Protein AF-A0A7V8WQ59-F1 (afdb_monomer)

Mean predicted aligned error: 7.69 Å

Foldseek 3Di:
DQDDDPPPDGDDLVQFAFDQDPVRQTFTADPPNRDTDPVPVDDPVVSVVSSVVNVVVVVVVVVVVVVD

Secondary structure (DSSP, 8-state):
-----SSS--S-GGGSEEEE-TTSPEEEE-TTT-PEE--TTS-HHHHHHHHHHHHHHHHHHHHHHTT-

Sequence (68 aa):
MREVCICGRYGDVEDRDPVPGPVGDIGLKCPNCDHIDDLGWLAAREQAAIWAEVRRRYEANAKLVLRT

Nearest PDB structures (foldseek):
  2ysf-assembly1_A  TM=4.843E-01  e=3.381E+00  Homo sapiens

Structure (mmCIF, N/CA/C/O backbone):
data_AF-A0A7V8WQ59-F1
#
_entry.id   AF-A0A7V8WQ59-F1
#
loop_
_atom_site.group_PDB
_atom_site.id
_atom_site.type_symbol
_atom_site.label_atom_id
_atom_site.label_alt_id
_atom_site.label_comp_id
_atom_site.label_asym_id
_atom_site.label_entity_id
_atom_site.label_seq_id
_atom_site.pdbx_PDB_ins_code
_atom_site.Cartn_x
_atom_site.Cartn_y
_atom_site.Cartn_z
_atom_site.occupancy
_atom_site.B_iso_or_equiv
_atom_site.auth_seq_id
_atom_site.auth_comp_id
_atom_site.auth_asym_id
_atom_site.auth_atom_id
_atom_site.pdbx_PDB_model_num
ATOM 1 N N . MET A 1 1 ? -14.528 5.698 -16.469 1.00 42.34 1 MET A N 1
ATOM 2 C CA . MET A 1 1 ? -14.753 4.240 -16.397 1.00 42.34 1 MET A CA 1
ATOM 3 C C . MET A 1 1 ? -13.692 3.689 -15.450 1.00 42.34 1 MET A C 1
ATOM 5 O O . MET A 1 1 ? -12.537 3.650 -15.844 1.00 42.34 1 MET A O 1
ATOM 9 N N . ARG A 1 2 ? -14.026 3.440 -14.173 1.00 57.22 2 ARG A N 1
ATOM 10 C CA . ARG A 1 2 ? -13.096 2.869 -13.175 1.00 57.22 2 ARG A CA 1
ATOM 11 C C . ARG A 1 2 ? -13.500 1.420 -12.926 1.00 57.22 2 ARG A C 1
ATOM 13 O O . ARG A 1 2 ? -14.226 1.133 -11.987 1.00 57.22 2 ARG A O 1
ATOM 20 N N . GLU A 1 3 ? -13.058 0.527 -13.794 1.00 54.81 3 GLU A N 1
ATOM 21 C CA . GLU A 1 3 ? -13.191 -0.919 -13.610 1.00 54.81 3 GLU A CA 1
ATOM 22 C C . GLU A 1 3 ? -11.843 -1.484 -14.094 1.00 54.81 3 GLU A C 1
ATOM 24 O O . GLU A 1 3 ? -11.431 -1.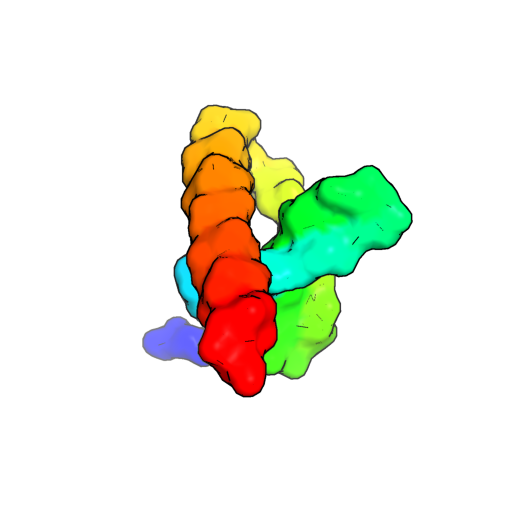164 -15.204 1.00 54.81 3 GLU A O 1
ATOM 29 N N . VAL A 1 4 ? -11.020 -2.175 -13.290 1.00 53.03 4 VAL A N 1
ATOM 30 C CA . VAL A 1 4 ? -11.361 -3.410 -12.561 1.00 53.03 4 VAL A CA 1
ATOM 31 C C . VAL A 1 4 ? -10.335 -3.798 -11.469 1.00 53.03 4 VAL A C 1
ATOM 33 O O . VAL A 1 4 ? -9.141 -3.529 -11.588 1.00 53.03 4 VAL A O 1
ATOM 36 N N . CYS A 1 5 ? -10.801 -4.535 -10.444 1.00 51.56 5 CYS A N 1
ATOM 37 C CA . CYS A 1 5 ? -9.978 -5.368 -9.542 1.00 51.56 5 CYS A CA 1
ATOM 38 C C . CYS A 1 5 ? -10.202 -6.849 -9.866 1.00 51.56 5 CYS A C 1
ATOM 40 O O . CYS A 1 5 ? -11.304 -7.359 -9.716 1.00 51.56 5 CYS A O 1
ATOM 42 N N . ILE A 1 6 ? -9.123 -7.525 -10.227 1.00 50.53 6 ILE A N 1
ATOM 43 C CA . ILE A 1 6 ? -8.712 -8.866 -9.777 1.00 50.53 6 ILE A CA 1
ATOM 44 C C . ILE A 1 6 ? -7.171 -8.793 -9.727 1.00 50.53 6 ILE A C 1
ATOM 46 O O . ILE A 1 6 ? -6.447 -9.521 -10.380 1.00 50.53 6 ILE A O 1
ATOM 50 N N . CYS A 1 7 ? -6.716 -7.740 -9.031 1.00 63.72 7 CYS A N 1
ATOM 51 C CA . CYS A 1 7 ? -5.382 -7.118 -8.945 1.00 63.72 7 CYS A CA 1
ATOM 52 C C . CYS A 1 7 ? -4.751 -6.457 -10.190 1.00 63.72 7 CYS A C 1
ATOM 54 O O . CYS A 1 7 ? -3.667 -5.892 -10.092 1.00 63.72 7 CYS A O 1
ATOM 56 N N . GLY A 1 8 ? -5.486 -6.298 -11.289 1.00 56.81 8 GLY A N 1
ATOM 57 C CA . GLY A 1 8 ? -5.122 -5.383 -12.390 1.00 56.81 8 GLY A CA 1
ATOM 58 C C . GLY A 1 8 ? -5.244 -3.871 -12.099 1.00 56.81 8 GLY A C 1
ATOM 59 O O . GLY A 1 8 ? -5.332 -3.093 -13.038 1.00 56.81 8 GLY A O 1
ATOM 60 N N . ARG A 1 9 ? -5.214 -3.468 -10.817 1.00 64.38 9 ARG A N 1
ATOM 61 C CA . ARG A 1 9 ? -5.139 -2.088 -10.282 1.00 64.38 9 ARG A CA 1
ATOM 62 C C . ARG A 1 9 ? -6.389 -1.211 -10.425 1.00 64.38 9 ARG A C 1
ATOM 64 O O . ARG A 1 9 ? -6.407 -0.212 -11.130 1.00 64.38 9 ARG A O 1
ATOM 71 N N . TYR A 1 10 ? -7.387 -1.558 -9.616 1.00 63.03 10 TYR A N 1
ATOM 72 C CA . TYR A 1 10 ? -8.570 -0.746 -9.337 1.00 63.03 10 TYR A CA 1
ATOM 73 C C . TYR A 1 10 ? -8.222 0.573 -8.633 1.00 63.03 10 TYR A C 1
ATOM 75 O O . TYR A 1 10 ? -7.455 0.567 -7.664 1.00 63.03 10 TYR A O 1
ATOM 83 N N . GLY A 1 11 ? -8.845 1.660 -9.099 1.00 65.19 11 GLY A N 1
ATOM 84 C CA . GLY A 1 11 ? -8.660 3.013 -8.569 1.00 65.19 11 GLY A CA 1
ATOM 85 C C . GLY A 1 11 ? -7.275 3.602 -8.850 1.00 65.19 11 GLY A C 1
ATOM 86 O O . GLY A 1 11 ? -6.356 2.905 -9.288 1.00 65.19 11 GLY A O 1
ATOM 87 N N . ASP A 1 12 ? -7.128 4.895 -8.581 1.00 71.12 12 ASP A N 1
ATOM 88 C CA . ASP A 1 12 ? -5.820 5.538 -8.554 1.00 71.12 12 ASP A CA 1
ATOM 89 C C . ASP A 1 12 ? -5.028 5.038 -7.338 1.00 71.12 12 ASP A C 1
ATOM 91 O O . ASP A 1 12 ? -5.583 4.527 -6.363 1.00 71.12 12 ASP A O 1
ATOM 95 N N . VAL A 1 13 ? -3.701 5.175 -7.371 1.00 70.88 13 VAL A N 1
ATOM 96 C CA . VAL A 1 13 ? -2.834 4.834 -6.225 1.00 70.88 13 VAL A CA 1
ATOM 97 C C . VAL A 1 13 ? -3.291 5.552 -4.948 1.00 70.88 13 VAL A C 1
ATOM 99 O O . VAL A 1 13 ? -3.161 5.015 -3.853 1.00 70.88 13 VAL A O 1
ATOM 102 N N . GLU A 1 14 ? -3.868 6.741 -5.101 1.00 71.50 14 GLU A N 1
ATOM 103 C CA . GLU A 1 14 ? -4.391 7.558 -4.011 1.00 71.50 14 GLU A CA 1
ATOM 104 C C . GLU A 1 14 ? -5.677 7.018 -3.380 1.00 71.50 14 GLU A C 1
ATOM 106 O O . GLU A 1 14 ? -5.954 7.367 -2.235 1.00 71.50 14 GLU A O 1
ATOM 111 N N . ASP A 1 15 ? -6.431 6.174 -4.092 1.00 73.00 15 ASP A N 1
ATOM 112 C CA . ASP A 1 15 ? -7.653 5.526 -3.597 1.00 73.00 15 ASP A CA 1
ATOM 113 C C . ASP A 1 15 ? -7.340 4.284 -2.730 1.00 73.00 15 ASP A C 1
ATOM 115 O O . ASP A 1 15 ? -8.248 3.554 -2.332 1.00 73.00 15 ASP A O 1
ATOM 119 N N . ARG A 1 16 ? -6.057 3.983 -2.486 1.00 79.12 16 ARG A N 1
ATOM 120 C CA . ARG A 1 16 ? -5.612 2.783 -1.767 1.00 79.12 16 ARG A CA 1
ATOM 121 C C . ARG A 1 16 ? -5.162 3.105 -0.361 1.00 79.12 16 ARG A C 1
ATOM 123 O O . ARG A 1 16 ? -4.467 4.094 -0.126 1.00 79.12 16 ARG A O 1
ATOM 130 N N . ASP A 1 17 ? -5.488 2.200 0.551 1.00 80.94 17 ASP A N 1
ATOM 131 C CA . ASP A 1 17 ? -5.186 2.391 1.958 1.00 80.94 17 ASP A CA 1
ATOM 132 C C . ASP A 1 17 ? -3.763 1.928 2.301 1.00 80.94 17 ASP A C 1
ATOM 134 O O . ASP A 1 17 ? -3.369 0.810 1.940 1.00 80.94 17 ASP A 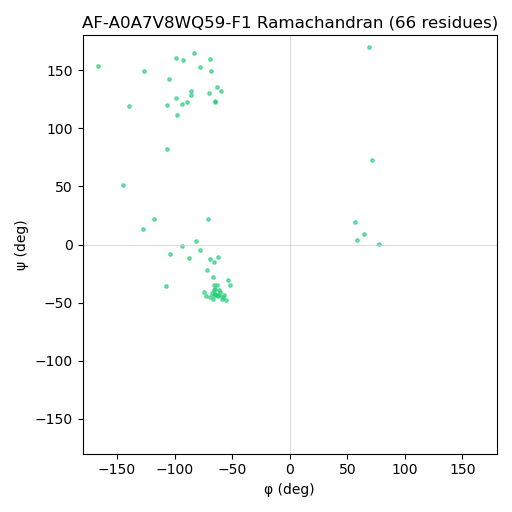O 1
ATOM 138 N N . PRO A 1 18 ? -2.985 2.751 3.030 1.00 81.00 18 PRO A N 1
ATOM 139 C CA . PRO A 1 18 ? -1.741 2.314 3.644 1.00 81.00 18 PRO A CA 1
ATOM 140 C C . PRO A 1 18 ? -2.032 1.259 4.714 1.00 81.00 18 PRO A C 1
ATOM 142 O O . PRO A 1 18 ? -2.762 1.534 5.669 1.00 81.00 18 PRO A O 1
ATOM 145 N N . VAL A 1 19 ? -1.425 0.080 4.607 1.00 80.50 19 VAL A N 1
ATOM 146 C CA . VAL A 1 19 ? -1.550 -0.981 5.616 1.00 80.50 19 VAL A CA 1
ATOM 147 C C . VAL A 1 19 ? -0.186 -1.470 6.094 1.00 80.50 19 VAL A C 1
ATOM 149 O O . VAL A 1 19 ? 0.772 -1.4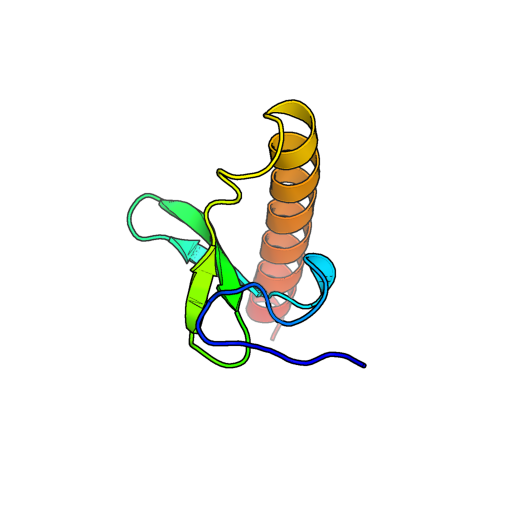70 5.315 1.00 80.50 19 VAL A O 1
ATOM 152 N N . PRO A 1 20 ? -0.069 -1.916 7.357 1.00 74.50 20 PRO A N 1
ATOM 153 C CA . PRO A 1 20 ? 1.137 -2.580 7.824 1.00 74.50 20 PRO A CA 1
ATOM 154 C C . PRO A 1 20 ? 1.323 -3.901 7.071 1.00 74.50 20 PRO A C 1
ATOM 156 O O . PRO A 1 20 ? 0.449 -4.768 7.061 1.00 74.50 20 PRO A O 1
ATOM 159 N N . GLY A 1 21 ? 2.468 -4.038 6.418 1.00 69.00 21 GLY A N 1
ATOM 160 C CA . GLY A 1 21 ? 2.912 -5.250 5.755 1.00 69.00 21 GLY A CA 1
ATOM 161 C C . GLY A 1 21 ? 3.576 -6.233 6.728 1.00 69.00 21 GLY A C 1
ATOM 162 O O . GLY A 1 21 ? 3.970 -5.864 7.838 1.00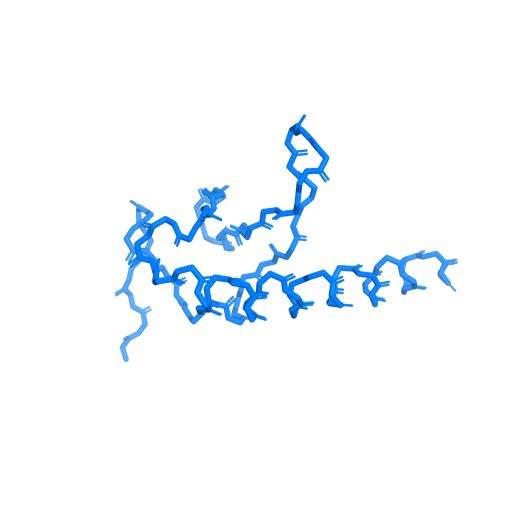 69.00 21 GLY A O 1
ATOM 163 N N . PRO A 1 22 ? 3.743 -7.499 6.312 1.00 57.69 22 PRO A N 1
ATOM 164 C CA . PRO A 1 22 ? 4.222 -8.581 7.176 1.00 57.69 22 PRO A CA 1
ATOM 165 C C . PRO A 1 22 ? 5.675 -8.422 7.659 1.00 57.69 22 PRO A C 1
ATOM 167 O O . PRO A 1 22 ? 6.068 -9.098 8.604 1.00 57.69 22 PRO A O 1
ATOM 170 N N . VAL A 1 23 ? 6.469 -7.535 7.044 1.00 63.66 23 VAL A N 1
ATOM 171 C CA . VAL A 1 23 ? 7.898 -7.322 7.365 1.00 63.66 23 VAL A CA 1
ATOM 172 C C . VAL A 1 23 ? 8.170 -5.895 7.872 1.00 63.66 23 VAL A C 1
ATOM 174 O O . VAL A 1 23 ? 9.284 -5.394 7.798 1.00 63.66 23 VAL A O 1
ATOM 177 N N . GLY A 1 24 ? 7.147 -5.200 8.380 1.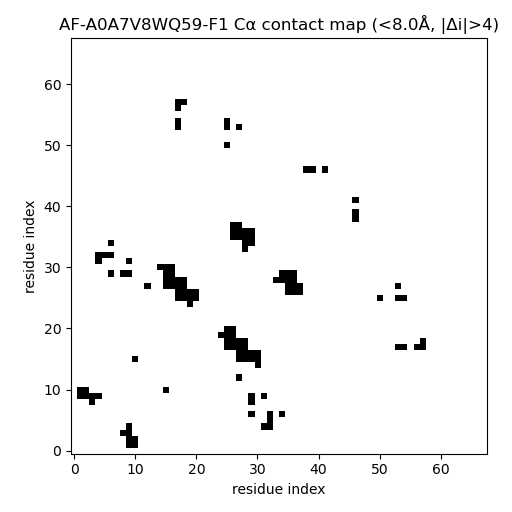00 63.91 24 GLY A N 1
ATOM 178 C CA . GLY A 1 24 ? 7.285 -3.814 8.853 1.00 63.91 24 GLY A CA 1
ATOM 179 C C . GLY A 1 24 ? 7.324 -2.759 7.739 1.00 63.91 24 GLY A C 1
ATOM 180 O O . GLY A 1 24 ? 7.393 -1.564 8.032 1.00 63.91 24 GLY A O 1
ATOM 181 N N . ASP A 1 25 ? 7.220 -3.181 6.480 1.00 69.94 25 ASP A N 1
ATOM 182 C CA . ASP A 1 25 ? 6.989 -2.291 5.345 1.00 69.94 25 ASP A CA 1
ATOM 183 C C . ASP A 1 25 ? 5.521 -1.870 5.261 1.00 69.94 25 ASP A C 1
ATOM 185 O O . ASP A 1 25 ? 4.634 -2.586 5.716 1.00 69.94 25 ASP A O 1
ATOM 189 N N . ILE A 1 26 ? 5.250 -0.695 4.692 1.00 74.56 26 ILE A N 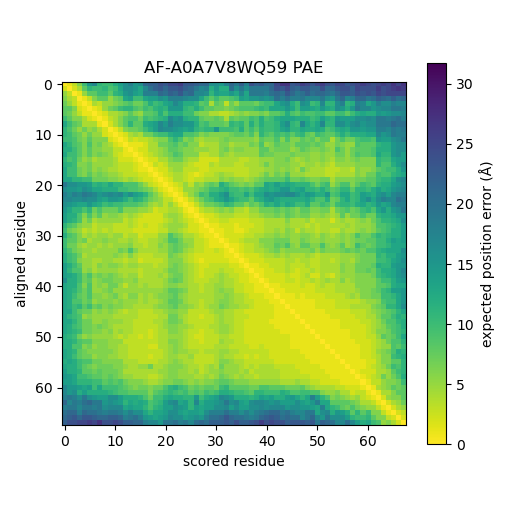1
ATOM 190 C CA . ILE A 1 26 ? 3.881 -0.211 4.474 1.00 74.56 26 ILE A CA 1
ATOM 191 C C . ILE A 1 26 ? 3.474 -0.616 3.062 1.00 74.56 26 ILE A C 1
ATOM 193 O O . ILE A 1 26 ? 4.136 -0.230 2.104 1.00 74.56 26 ILE A O 1
ATOM 197 N N . GLY A 1 27 ? 2.401 -1.393 2.942 1.00 79.75 27 GLY A N 1
ATOM 198 C CA . GLY A 1 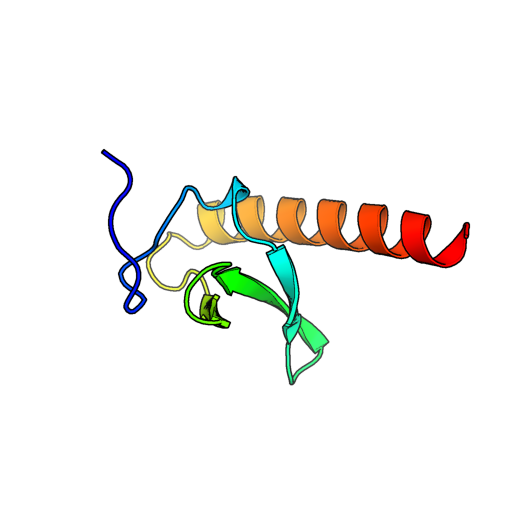27 ? 1.829 -1.799 1.662 1.00 79.75 27 GLY A CA 1
ATOM 199 C C . GLY A 1 27 ? 0.638 -0.930 1.271 1.00 79.75 27 GLY A C 1
ATOM 200 O O . GLY A 1 27 ? 0.013 -0.294 2.122 1.00 79.75 27 GLY A O 1
ATOM 201 N N . LEU A 1 28 ? 0.295 -0.928 -0.017 1.00 81.81 28 LEU A N 1
ATOM 202 C CA . LEU A 1 28 ? -0.947 -0.333 -0.506 1.00 81.81 28 LEU A CA 1
ATOM 203 C C . LEU A 1 28 ? -1.995 -1.421 -0.694 1.00 81.81 28 LEU A C 1
ATOM 205 O O . LEU A 1 28 ? -1.876 -2.256 -1.592 1.00 81.81 28 LEU A O 1
ATOM 209 N N . LYS A 1 29 ? -3.030 -1.405 0.144 1.00 83.50 29 LYS A N 1
ATOM 210 C CA . LYS A 1 29 ? -4.127 -2.364 0.070 1.00 83.50 29 LYS A CA 1
ATOM 211 C C . LYS A 1 29 ? -5.177 -1.881 -0.918 1.00 83.50 29 LYS A C 1
ATOM 213 O O . LYS A 1 29 ? -5.654 -0.750 -0.843 1.00 83.50 29 LYS A O 1
ATOM 218 N N . CYS A 1 30 ? -5.556 -2.748 -1.851 1.00 82.38 30 CYS A N 1
ATOM 219 C CA . CYS A 1 30 ? -6.682 -2.462 -2.721 1.00 82.38 30 CYS A CA 1
ATOM 220 C C . CYS A 1 30 ? -8.003 -2.526 -1.929 1.00 82.38 30 CYS A C 1
ATOM 222 O O . CYS A 1 30 ? -8.254 -3.553 -1.297 1.00 82.38 30 CYS A O 1
ATOM 224 N N . PRO A 1 31 ? -8.884 -1.510 -2.021 1.00 77.62 31 PRO A N 1
ATOM 225 C CA . PRO A 1 31 ? -10.129 -1.469 -1.247 1.00 77.62 31 PRO A CA 1
ATOM 226 C C . PRO A 1 31 ? -11.174 -2.511 -1.674 1.00 77.62 31 PRO A C 1
ATOM 228 O O . PRO A 1 31 ? -12.159 -2.702 -0.971 1.00 77.62 31 PRO A O 1
ATOM 231 N N . ASN A 1 32 ? -10.998 -3.165 -2.831 1.00 78.81 32 ASN A N 1
ATOM 232 C CA . ASN A 1 32 ? -12.007 -4.069 -3.391 1.00 78.81 32 ASN A CA 1
ATOM 233 C C . ASN A 1 32 ? -11.646 -5.559 -3.292 1.00 78.81 32 ASN A C 1
ATOM 235 O O . ASN A 1 32 ? -12.530 -6.391 -3.128 1.00 78.81 32 ASN A O 1
ATOM 239 N N . CYS A 1 33 ? -10.366 -5.919 -3.439 1.00 80.62 33 CYS A N 1
ATOM 240 C CA . CYS A 1 33 ? -9.941 -7.324 -3.445 1.00 80.62 33 CYS A CA 1
ATOM 241 C C . CYS A 1 33 ? -8.815 -7.651 -2.452 1.00 80.62 33 CYS A C 1
ATOM 243 O O . CYS A 1 33 ? -8.206 -8.711 -2.550 1.00 80.62 33 CYS A O 1
ATOM 245 N N . ASP A 1 34 ? -8.529 -6.745 -1.509 1.00 77.62 34 ASP A N 1
ATOM 246 C CA . ASP A 1 34 ? -7.557 -6.900 -0.415 1.00 77.62 34 ASP A CA 1
ATOM 247 C C . ASP A 1 34 ? -6.102 -7.197 -0.822 1.00 77.62 34 ASP A C 1
ATOM 249 O O . ASP A 1 34 ? -5.229 -7.343 0.034 1.00 77.62 34 ASP A O 1
ATOM 253 N N . HIS A 1 35 ? -5.811 -7.218 -2.123 1.00 82.81 35 HIS A N 1
ATOM 254 C CA . HIS A 1 35 ? -4.469 -7.396 -2.655 1.00 82.81 35 HIS A CA 1
ATOM 255 C C . HIS A 1 35 ? -3.532 -6.283 -2.175 1.00 82.81 35 HIS A C 1
ATOM 257 O O . HIS A 1 35 ? -3.871 -5.098 -2.267 1.00 82.81 35 HIS A O 1
ATOM 263 N N . ILE A 1 36 ? -2.351 -6.682 -1.699 1.00 82.19 36 ILE A N 1
ATOM 264 C CA . ILE A 1 36 ? -1.272 -5.771 -1.327 1.00 82.19 36 ILE A CA 1
ATOM 265 C C . ILE A 1 36 ? -0.412 -5.537 -2.553 1.00 82.19 36 ILE A C 1
ATOM 267 O O . ILE A 1 36 ? 0.134 -6.470 -3.135 1.00 82.19 36 ILE A O 1
ATOM 271 N N . ASP A 1 37 ? -0.298 -4.273 -2.912 1.00 80.06 37 ASP A N 1
ATOM 272 C CA . ASP A 1 37 ? 0.435 -3.841 -4.074 1.00 80.06 37 ASP A CA 1
ATOM 273 C C . ASP A 1 37 ? 1.837 -3.345 -3.705 1.00 80.06 37 ASP A C 1
ATOM 275 O O . ASP A 1 37 ? 1.975 -2.455 -2.865 1.00 80.06 37 ASP A O 1
ATOM 279 N N . ASP A 1 38 ? 2.857 -3.912 -4.350 1.00 79.12 38 ASP A N 1
ATOM 280 C CA . ASP A 1 38 ? 4.279 -3.627 -4.116 1.00 79.12 38 ASP A CA 1
ATOM 281 C C . ASP A 1 38 ? 4.868 -2.552 -5.046 1.00 79.12 38 ASP A C 1
ATOM 283 O O . ASP A 1 38 ? 6.038 -2.194 -4.928 1.00 79.12 38 ASP A O 1
ATOM 287 N N . LEU A 1 39 ? 4.065 -2.018 -5.969 1.00 81.81 39 LEU A N 1
ATOM 288 C CA . LEU A 1 39 ? 4.471 -1.044 -6.980 1.00 81.81 39 LEU A CA 1
ATOM 289 C C . LEU A 1 39 ? 5.632 -1.476 -7.904 1.00 81.81 39 LEU A C 1
ATOM 291 O O . LEU A 1 39 ? 6.204 -0.621 -8.581 1.00 81.81 39 LEU A O 1
ATOM 295 N N . GLY A 1 40 ? 5.941 -2.772 -8.027 1.00 80.50 40 GLY A N 1
ATOM 296 C CA . GLY A 1 40 ? 7.105 -3.268 -8.787 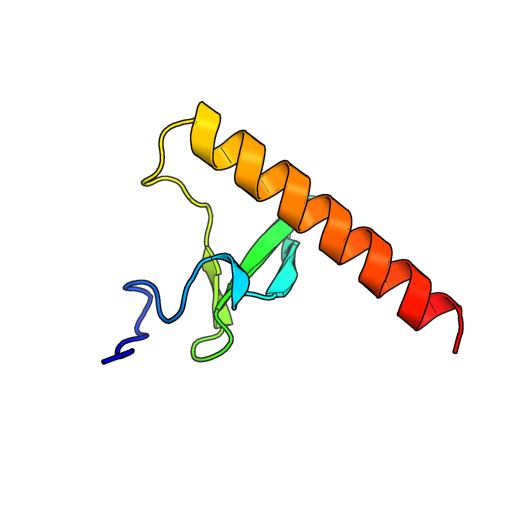1.00 80.50 40 GLY A CA 1
ATOM 297 C C . GLY A 1 40 ? 7.117 -2.968 -10.300 1.00 80.50 40 GLY A C 1
ATOM 298 O O . GLY A 1 40 ? 8.128 -3.144 -10.970 1.00 80.50 40 GLY A O 1
ATOM 299 N N . TRP A 1 41 ? 6.001 -2.484 -10.839 1.00 78.81 41 TRP A N 1
ATOM 300 C CA . TRP A 1 41 ? 5.779 -2.057 -12.230 1.00 78.81 41 TRP A CA 1
ATOM 301 C C . TRP A 1 41 ? 6.154 -0.584 -12.485 1.00 78.81 41 TRP A C 1
ATOM 303 O O . TRP A 1 41 ? 6.194 -0.173 -13.642 1.00 78.81 41 TRP A O 1
ATOM 313 N N . LEU A 1 42 ? 6.397 0.217 -11.440 1.00 81.19 42 LEU A N 1
ATOM 314 C CA . LEU A 1 42 ? 6.832 1.616 -11.555 1.00 81.19 42 LEU A CA 1
ATOM 315 C C . LEU A 1 42 ? 8.354 1.735 -11.524 1.00 81.19 42 LEU A C 1
ATOM 317 O O . LEU A 1 42 ? 9.039 0.876 -10.968 1.00 81.19 42 LEU A O 1
ATOM 321 N N . ALA A 1 43 ? 8.905 2.837 -12.037 1.00 88.25 43 ALA A N 1
ATOM 322 C CA . ALA A 1 43 ? 10.324 3.112 -11.850 1.00 88.25 43 ALA A CA 1
ATOM 323 C C . ALA A 1 43 ? 10.624 3.435 -10.376 1.00 88.25 43 ALA A C 1
ATOM 325 O O . ALA A 1 43 ? 9.817 4.051 -9.680 1.00 88.25 43 ALA A O 1
ATOM 326 N N . ALA A 1 44 ? 11.830 3.103 -9.907 1.00 86.06 44 ALA A N 1
ATOM 327 C CA . ALA A 1 44 ? 12.230 3.291 -8.507 1.00 86.06 44 ALA A CA 1
ATOM 328 C C . ALA A 1 44 ? 11.998 4.724 -7.980 1.00 86.06 44 ALA A C 1
ATOM 330 O O . ALA A 1 44 ? 11.616 4.916 -6.828 1.00 86.06 44 ALA A O 1
ATOM 331 N N . ARG A 1 45 ? 12.178 5.744 -8.834 1.00 88.62 45 ARG A N 1
ATOM 332 C CA . ARG A 1 45 ? 11.926 7.150 -8.473 1.00 88.62 45 ARG A CA 1
ATOM 333 C C . ARG A 1 45 ? 10.446 7.428 -8.190 1.00 88.62 45 ARG A C 1
ATOM 335 O O . ARG A 1 45 ? 10.128 8.190 -7.282 1.00 88.62 45 ARG A O 1
ATOM 342 N N . GLU A 1 46 ? 9.556 6.831 -8.972 1.00 83.12 46 GLU A N 1
ATOM 343 C CA . GLU A 1 46 ? 8.105 6.988 -8.835 1.00 83.12 46 GLU A CA 1
ATOM 344 C C . GLU A 1 46 ? 7.596 6.195 -7.630 1.00 83.12 46 GLU A C 1
ATOM 346 O O . GLU A 1 46 ? 6.826 6.725 -6.831 1.00 83.12 46 GLU A O 1
ATOM 351 N N . GLN A 1 47 ? 8.120 4.980 -7.431 1.00 83.31 47 GLN A N 1
ATOM 352 C CA . GLN A 1 47 ? 7.867 4.187 -6.228 1.00 83.31 47 GLN A CA 1
ATOM 353 C C . GLN A 1 47 ? 8.243 4.965 -4.962 1.00 83.31 47 GLN A C 1
ATOM 355 O O . GLN A 1 47 ? 7.442 5.055 -4.039 1.00 83.31 47 GLN A O 1
ATOM 360 N N . ALA A 1 48 ? 9.430 5.581 -4.922 1.00 83.88 48 ALA A N 1
ATOM 361 C CA . ALA A 1 48 ? 9.890 6.333 -3.755 1.00 83.88 48 ALA A CA 1
ATOM 362 C C . ALA A 1 48 ? 8.968 7.514 -3.407 1.00 83.88 48 ALA A C 1
ATOM 364 O O . ALA A 1 48 ? 8.679 7.745 -2.232 1.00 83.88 48 ALA A O 1
ATOM 365 N N . ALA A 1 49 ? 8.481 8.244 -4.416 1.00 85.25 49 ALA A N 1
ATOM 366 C CA . ALA A 1 49 ? 7.550 9.352 -4.210 1.00 85.25 49 ALA A CA 1
ATOM 367 C C . ALA A 1 49 ? 6.206 8.870 -3.640 1.00 85.25 49 ALA A C 1
ATOM 369 O O . ALA A 1 49 ? 5.684 9.471 -2.699 1.00 85.25 49 ALA A O 1
ATOM 370 N N . ILE A 1 50 ? 5.681 7.761 -4.165 1.00 83.69 50 ILE A N 1
ATOM 371 C CA . ILE A 1 50 ? 4.438 7.161 -3.675 1.00 83.69 50 ILE A CA 1
ATOM 372 C C . ILE A 1 50 ? 4.627 6.627 -2.254 1.00 83.69 50 ILE A C 1
ATOM 374 O O . ILE A 1 50 ? 3.825 6.943 -1.383 1.00 83.69 50 ILE A O 1
ATOM 378 N N . TRP A 1 51 ? 5.703 5.892 -1.969 1.00 85.06 51 TRP A N 1
ATOM 379 C CA . TRP A 1 51 ? 5.953 5.353 -0.630 1.00 85.06 51 TRP A CA 1
ATOM 380 C C . TRP A 1 51 ? 6.148 6.437 0.430 1.00 85.06 51 TRP A C 1
ATOM 382 O O . TRP A 1 51 ? 5.690 6.274 1.564 1.00 85.06 51 TRP A O 1
ATOM 392 N N . ALA A 1 52 ? 6.770 7.563 0.071 1.00 84.94 52 ALA A N 1
ATOM 393 C CA . ALA A 1 52 ? 6.854 8.720 0.954 1.00 84.94 52 ALA A CA 1
ATOM 394 C C . ALA A 1 52 ? 5.458 9.264 1.304 1.00 84.94 52 ALA A C 1
ATOM 396 O O . ALA A 1 52 ? 5.181 9.553 2.467 1.00 84.94 52 ALA A O 1
ATOM 397 N N . GLU A 1 53 ? 4.560 9.357 0.323 1.00 84.81 53 GLU A N 1
ATOM 398 C CA . GLU A 1 53 ? 3.189 9.818 0.541 1.00 84.81 53 GLU A CA 1
ATOM 399 C C . GLU A 1 53 ? 2.349 8.822 1.349 1.00 84.81 53 GLU A C 1
ATOM 401 O O . GLU A 1 53 ? 1.690 9.204 2.316 1.00 84.81 53 GLU A O 1
ATOM 406 N N . VAL A 1 54 ? 2.427 7.535 1.016 1.00 83.88 54 VAL A N 1
ATOM 407 C CA . VAL A 1 54 ? 1.747 6.452 1.738 1.00 83.88 54 VAL A CA 1
ATOM 408 C C . VAL A 1 54 ? 2.151 6.450 3.213 1.00 83.88 54 VAL A C 1
ATOM 410 O O . VAL A 1 54 ? 1.290 6.372 4.090 1.00 83.88 54 VAL A O 1
ATOM 413 N N . ARG A 1 55 ? 3.446 6.626 3.508 1.00 83.38 55 ARG A N 1
ATOM 414 C CA . ARG A 1 55 ? 3.948 6.748 4.883 1.00 83.38 55 ARG A CA 1
ATOM 415 C C . ARG A 1 55 ? 3.382 7.976 5.597 1.00 83.38 55 ARG A C 1
ATOM 417 O O . ARG A 1 55 ? 2.917 7.845 6.727 1.00 83.38 55 ARG A O 1
ATOM 424 N N . ARG A 1 56 ? 3.346 9.143 4.940 1.00 83.69 56 ARG A N 1
ATOM 425 C CA . ARG A 1 56 ? 2.734 10.361 5.508 1.00 83.69 56 ARG A CA 1
ATOM 426 C C . ARG A 1 56 ? 1.264 10.148 5.870 1.00 83.69 56 ARG A C 1
ATOM 428 O O . ARG A 1 56 ? 0.850 10.529 6.964 1.00 83.69 56 ARG A O 1
ATOM 435 N N . ARG A 1 57 ? 0.487 9.521 4.982 1.00 81.94 57 ARG A N 1
ATOM 436 C CA . ARG A 1 57 ? -0.935 9.215 5.211 1.00 81.94 57 ARG A CA 1
ATOM 437 C C . ARG A 1 57 ? -1.123 8.212 6.347 1.00 81.94 57 ARG A C 1
ATOM 439 O O . ARG A 1 57 ? -1.961 8.436 7.216 1.00 81.94 57 ARG A O 1
ATOM 446 N N . TYR A 1 58 ? -0.309 7.157 6.389 1.00 80.81 58 TYR A N 1
ATOM 447 C CA . TYR A 1 58 ? -0.339 6.174 7.473 1.00 80.81 58 TYR A CA 1
ATOM 448 C C . TYR A 1 58 ? -0.074 6.823 8.835 1.00 80.81 58 TYR A C 1
ATOM 450 O O . TYR A 1 58 ? -0.830 6.614 9.779 1.00 80.81 58 TYR A O 1
ATOM 458 N N . GLU A 1 59 ? 0.955 7.666 8.938 1.00 81.69 59 GLU A N 1
ATOM 459 C CA . GLU A 1 59 ? 1.275 8.380 10.177 1.00 81.69 59 GLU A CA 1
ATOM 460 C C . GLU A 1 59 ? 0.186 9.381 10.580 1.00 81.69 59 GLU A C 1
ATOM 462 O O . GLU A 1 59 ? -0.109 9.522 11.767 1.00 81.69 59 GLU A O 1
ATOM 467 N N . ALA A 1 60 ? -0.422 10.079 9.618 1.00 79.44 60 ALA A N 1
ATOM 468 C CA . ALA A 1 60 ? -1.542 10.980 9.879 1.00 79.44 60 ALA A CA 1
ATOM 469 C C . ALA A 1 60 ? -2.773 10.220 10.404 1.00 79.44 60 ALA A C 1
ATOM 471 O O . ALA A 1 60 ? -3.371 10.635 11.398 1.00 79.44 60 ALA A O 1
ATOM 472 N N . ASN A 1 61 ? -3.099 9.075 9.800 1.00 70.62 61 ASN A N 1
ATOM 473 C CA . ASN A 1 61 ? -4.198 8.211 10.229 1.00 70.62 61 ASN A CA 1
ATOM 474 C C . ASN A 1 61 ? -3.918 7.558 11.591 1.00 70.62 61 ASN A C 1
ATOM 476 O O . ASN A 1 61 ? -4.789 7.546 12.456 1.00 70.62 61 ASN A O 1
ATOM 480 N N . ALA A 1 62 ? -2.693 7.089 11.839 1.00 67.06 62 ALA A N 1
ATOM 481 C CA . ALA A 1 62 ? -2.295 6.549 13.139 1.00 67.06 62 ALA A CA 1
ATOM 482 C C . ALA A 1 62 ? -2.408 7.605 14.254 1.00 67.06 62 ALA A C 1
ATOM 484 O O . ALA A 1 62 ? -2.876 7.312 15.353 1.00 67.06 62 ALA A O 1
ATOM 485 N N . LYS A 1 63 ? -2.043 8.861 13.963 1.00 61.41 63 LYS A N 1
ATOM 486 C CA . LYS A 1 63 ? -2.222 9.991 14.889 1.00 61.41 63 LYS A CA 1
ATOM 487 C C . LYS A 1 63 ? -3.691 10.341 15.136 1.00 61.41 63 LYS A C 1
ATOM 489 O O . LYS A 1 63 ? -3.990 10.866 16.204 1.00 61.41 63 LYS A O 1
ATOM 494 N N 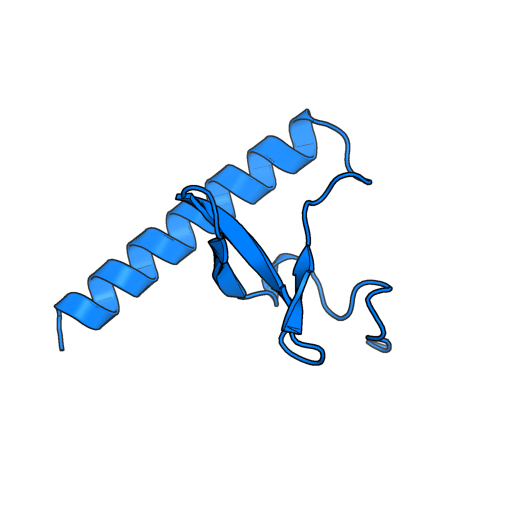. LEU A 1 64 ? -4.588 10.076 14.183 1.00 58.25 64 LEU A N 1
ATOM 495 C CA . LEU A 1 64 ? -6.036 10.241 14.353 1.00 58.25 64 LEU A CA 1
ATOM 496 C C . LEU A 1 64 ? -6.624 9.155 15.263 1.00 58.25 64 LEU A C 1
ATOM 498 O O . LEU A 1 64 ? -7.371 9.490 16.174 1.00 58.25 64 LEU A O 1
ATOM 502 N N . VAL A 1 65 ? -6.231 7.891 15.079 1.00 55.53 65 VAL A N 1
ATOM 503 C CA . VAL A 1 65 ? -6.699 6.760 15.908 1.00 55.53 65 VAL A CA 1
ATOM 504 C C . VAL A 1 65 ? -6.225 6.875 17.362 1.00 55.53 65 VAL A C 1
ATOM 506 O O . VAL A 1 65 ? -6.959 6.528 18.277 1.00 55.53 65 VAL A O 1
ATOM 509 N N . LEU A 1 66 ? -5.022 7.406 17.599 1.00 57.16 66 LEU A N 1
ATOM 510 C CA . LEU A 1 66 ? -4.485 7.624 18.953 1.00 57.16 66 LEU A CA 1
ATOM 511 C C . LEU A 1 66 ? -5.069 8.859 19.667 1.00 57.16 66 LEU A C 1
ATOM 513 O O . LEU A 1 66 ? -4.712 9.125 20.815 1.00 57.16 66 LEU A O 1
ATOM 517 N N . ARG A 1 67 ? -5.907 9.651 18.985 1.00 52.19 67 ARG A N 1
ATOM 518 C CA . ARG A 1 67 ? -6.541 10.869 19.521 1.00 52.19 67 ARG A CA 1
ATOM 519 C C . ARG A 1 67 ? -8.017 10.695 19.893 1.00 52.19 67 ARG A C 1
ATOM 521 O O . ARG A 1 67 ? -8.582 11.630 20.459 1.00 52.19 67 ARG A O 1
ATOM 528 N N . THR A 1 68 ? -8.615 9.557 19.555 1.00 48.81 68 THR A N 1
ATOM 529 C CA . THR A 1 68 ? -9.949 9.102 19.989 1.00 48.81 68 THR A CA 1
ATOM 530 C C . THR A 1 68 ? -9.851 8.227 21.222 1.00 48.81 68 THR A C 1
ATOM 532 O O . THR A 1 68 ? -10.726 8.379 22.098 1.00 48.81 68 THR A O 1
#

pLDDT: mean 73.17, std 11.71, range [42.34, 88.62]

Solvent-accessible surface area (backbone atoms only — not comparable to full-atom values): 4277 Å² total; per-residue (Å²): 137,91,78,48,71,90,78,77,61,51,66,56,81,85,69,34,47,59,37,87,36,98,82,79,46,78,28,38,29,36,86,84,73,67,47,71,48,82,56,84,90,50,58,71,72,57,42,51,56,50,52,54,49,42,49,53,52,41,53,53,50,52,56,51,64,76,71,110

Radius of gyration: 12.59 Å; Cα contacts (8 Å, |Δi|>4): 65; chains: 1; bounding box: 27×20×36 Å